Protein AF-A0A7W1B6F5-F1 (afdb_monomer)

Structure (mmCIF, N/CA/C/O backbone):
data_AF-A0A7W1B6F5-F1
#
_entry.id   AF-A0A7W1B6F5-F1
#
loop_
_atom_site.group_PDB
_atom_site.id
_atom_site.type_symbol
_atom_site.label_atom_id
_atom_site.label_alt_id
_atom_site.label_comp_id
_atom_site.label_asym_id
_atom_site.label_entity_id
_atom_site.label_seq_id
_atom_site.pdbx_PDB_ins_code
_atom_site.Cartn_x
_atom_site.Cartn_y
_atom_site.Cartn_z
_atom_site.occupancy
_atom_site.B_iso_or_equiv
_atom_site.auth_seq_id
_atom_site.auth_comp_id
_atom_site.auth_asym_id
_atom_site.auth_atom_id
_atom_site.pdbx_PDB_model_num
ATOM 1 N N . GLU A 1 1 ? 3.256 -8.003 7.992 1.00 61.16 1 GLU A N 1
ATOM 2 C CA . GLU A 1 1 ? 3.049 -6.606 8.455 1.00 61.16 1 GLU A CA 1
ATOM 3 C C . GLU A 1 1 ? 3.061 -5.550 7.349 1.00 61.16 1 GLU A C 1
ATOM 5 O O . GLU A 1 1 ? 2.011 -4.958 7.142 1.00 61.16 1 GLU A O 1
ATOM 10 N N . TYR A 1 2 ? 4.168 -5.268 6.640 1.00 83.81 2 TYR A N 1
ATOM 11 C CA . TYR A 1 2 ? 4.144 -4.250 5.563 1.00 83.81 2 TYR A CA 1
ATOM 12 C C . TYR A 1 2 ? 3.434 -4.723 4.289 1.00 83.81 2 TYR A C 1
ATOM 14 O O . TYR A 1 2 ? 2.710 -3.948 3.671 1.00 83.81 2 TYR A O 1
ATOM 22 N N . ALA A 1 3 ? 3.612 -5.993 3.918 1.00 88.69 3 ALA A N 1
ATOM 23 C CA . ALA A 1 3 ? 2.954 -6.573 2.748 1.00 88.69 3 ALA A CA 1
ATOM 24 C C . ALA A 1 3 ? 1.423 -6.574 2.886 1.00 88.69 3 ALA A C 1
ATOM 26 O O . ALA A 1 3 ? 0.723 -6.289 1.921 1.00 88.69 3 ALA A O 1
ATOM 27 N N . ASP A 1 4 ? 0.910 -6.838 4.088 1.00 91.56 4 ASP A N 1
ATOM 28 C CA . ASP A 1 4 ? -0.535 -6.891 4.341 1.00 91.56 4 ASP A CA 1
ATOM 29 C C . ASP A 1 4 ? -1.163 -5.499 4.275 1.00 91.56 4 ASP A C 1
ATOM 31 O O . ASP A 1 4 ? -2.205 -5.334 3.651 1.00 91.56 4 ASP A O 1
ATOM 35 N N . ALA A 1 5 ? -0.481 -4.484 4.819 1.00 93.38 5 ALA A N 1
ATOM 36 C CA . ALA A 1 5 ? -0.907 -3.091 4.699 1.00 93.38 5 ALA A CA 1
ATOM 37 C C . ALA A 1 5 ? -0.993 -2.646 3.229 1.00 93.38 5 ALA A C 1
ATOM 39 O O . ALA A 1 5 ? -1.983 -2.044 2.824 1.00 93.38 5 ALA A O 1
ATOM 40 N N . LEU A 1 6 ? 0.021 -2.974 2.418 1.00 94.88 6 LEU A N 1
ATOM 41 C CA . LEU A 1 6 ? 0.023 -2.655 0.987 1.00 94.88 6 LEU A CA 1
ATOM 42 C C . LEU A 1 6 ? -1.076 -3.401 0.235 1.00 94.88 6 LEU A C 1
ATOM 44 O O . LEU A 1 6 ? -1.734 -2.805 -0.607 1.00 94.88 6 LEU A O 1
ATOM 48 N N . ARG A 1 7 ? -1.304 -4.680 0.548 1.00 94.69 7 ARG A N 1
ATOM 49 C CA . ARG A 1 7 ? -2.367 -5.461 -0.089 1.00 94.69 7 ARG A CA 1
ATOM 50 C C . ARG A 1 7 ? -3.741 -4.864 0.203 1.00 94.69 7 ARG A C 1
ATOM 52 O O . ARG A 1 7 ? -4.447 -4.519 -0.733 1.00 94.69 7 ARG A O 1
ATOM 59 N N . ARG A 1 8 ? -4.081 -4.650 1.478 1.00 95.94 8 ARG A N 1
ATOM 60 C CA . ARG A 1 8 ? -5.393 -4.099 1.857 1.00 95.94 8 ARG A CA 1
ATOM 61 C C . ARG A 1 8 ? -5.635 -2.726 1.229 1.00 95.94 8 ARG A C 1
ATOM 63 O O . ARG A 1 8 ? -6.719 -2.465 0.727 1.00 95.94 8 ARG A O 1
ATOM 70 N N . ILE A 1 9 ? -4.632 -1.851 1.242 1.00 95.44 9 ILE A N 1
ATOM 71 C CA . ILE A 1 9 ? -4.834 -0.448 0.865 1.00 95.44 9 ILE A CA 1
ATOM 72 C C . ILE A 1 9 ? -4.655 -0.215 -0.637 1.00 95.44 9 ILE A C 1
ATOM 74 O O . ILE A 1 9 ? -5.487 0.446 -1.248 1.00 95.44 9 ILE A O 1
ATOM 78 N N . GLU A 1 10 ? -3.589 -0.739 -1.244 1.00 94.56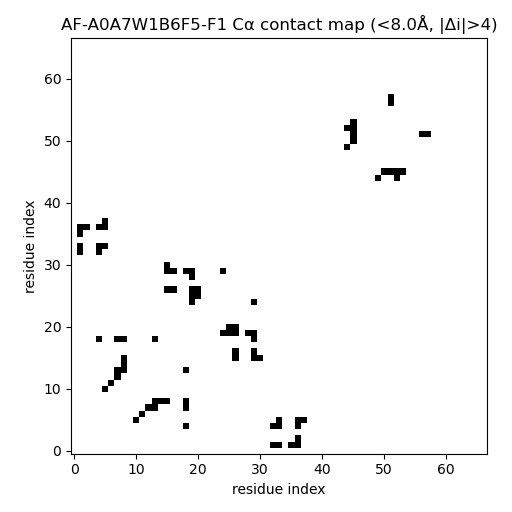 10 GLU A 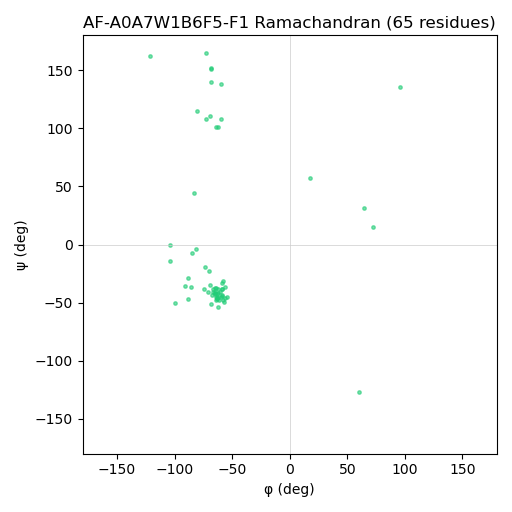N 1
ATOM 79 C CA . GLU A 1 10 ? -3.270 -0.470 -2.655 1.00 94.56 10 GLU A CA 1
ATOM 80 C C . GLU A 1 10 ? -3.945 -1.459 -3.615 1.00 94.56 10 GLU A C 1
ATOM 82 O O . GLU A 1 10 ? -4.203 -1.101 -4.760 1.00 94.56 10 GLU A O 1
ATOM 87 N N . VAL A 1 11 ? -4.206 -2.700 -3.178 1.00 95.31 11 VAL A N 1
ATOM 88 C CA . VAL A 1 11 ? -4.811 -3.746 -4.028 1.00 95.31 11 VAL A CA 1
ATOM 89 C C . VAL A 1 11 ? -6.304 -3.884 -3.754 1.00 95.31 11 VAL A C 1
ATOM 91 O O . VAL A 1 11 ? -7.097 -3.833 -4.689 1.00 95.31 11 VAL A O 1
ATOM 94 N N . ASP A 1 12 ? -6.697 -4.008 -2.485 1.00 96.62 12 ASP A N 1
ATOM 95 C CA . ASP A 1 12 ? -8.107 -4.190 -2.116 1.00 96.62 12 ASP A CA 1
ATOM 96 C C . ASP A 1 12 ? -8.866 -2.851 -1.995 1.00 96.62 12 ASP A C 1
ATOM 98 O O . ASP A 1 12 ? -10.084 -2.846 -1.822 1.00 96.62 12 ASP A O 1
ATOM 102 N N . GLY A 1 13 ? -8.167 -1.711 -2.076 1.00 96.12 13 GLY A N 1
ATOM 103 C CA . GLY A 1 13 ? -8.762 -0.369 -2.050 1.00 96.12 13 GLY A CA 1
ATOM 104 C C . GLY A 1 13 ? -9.305 0.077 -0.687 1.00 96.12 13 GLY A C 1
ATOM 105 O O . GLY A 1 13 ? -10.071 1.039 -0.616 1.00 96.12 13 GLY A O 1
ATOM 106 N N . VAL A 1 14 ? -8.933 -0.605 0.399 1.00 97.44 14 VAL A N 1
ATOM 107 C CA . VAL A 1 14 ? -9.364 -0.270 1.764 1.00 97.44 14 VAL A CA 1
ATOM 108 C C . VAL A 1 14 ? -8.744 1.056 2.198 1.00 97.44 14 VAL A C 1
ATOM 110 O O . VAL A 1 14 ? -7.566 1.329 1.952 1.00 97.44 14 VAL A O 1
ATOM 113 N N . SER A 1 15 ? -9.518 1.898 2.884 1.00 97.31 15 SER A N 1
ATOM 114 C CA . SER A 1 15 ? -8.982 3.155 3.400 1.00 97.31 15 SER A CA 1
ATOM 115 C C . SER A 1 15 ? -7.966 2.905 4.525 1.00 97.31 15 SER A C 1
ATOM 117 O O . SER A 1 15 ? -8.051 1.936 5.277 1.00 97.31 15 SER A O 1
ATOM 119 N N . VAL A 1 16 ? -7.001 3.816 4.702 1.00 95.31 16 VAL A N 1
ATOM 120 C CA . VAL A 1 16 ? -6.017 3.723 5.804 1.00 95.31 16 VAL A CA 1
ATOM 121 C C . VAL A 1 16 ? -6.709 3.691 7.173 1.00 95.31 16 VAL A C 1
ATOM 123 O O . VAL A 1 16 ? -6.191 3.080 8.107 1.00 95.31 16 VAL A O 1
ATOM 126 N N . LYS A 1 17 ? -7.869 4.350 7.292 1.00 96.25 17 LYS A N 1
ATOM 127 C CA . LYS A 1 17 ? -8.666 4.378 8.517 1.00 96.25 17 LYS A CA 1
ATOM 128 C C . LYS A 1 17 ? -9.259 3.000 8.810 1.00 96.25 17 LYS A C 1
ATOM 130 O O . LYS A 1 17 ? -9.048 2.495 9.906 1.00 96.25 17 LYS A O 1
ATOM 135 N N . ASP A 1 18 ? -9.924 2.389 7.837 1.00 96.94 18 ASP A N 1
ATOM 136 C CA . ASP A 1 18 ? -10.579 1.089 8.032 1.00 96.94 18 ASP A CA 1
ATOM 137 C C . ASP A 1 18 ? -9.534 -0.008 8.277 1.00 96.94 18 ASP A C 1
ATOM 139 O O . ASP A 1 18 ? -9.686 -0.830 9.174 1.00 96.94 18 ASP A O 1
ATOM 143 N N . TYR A 1 19 ? -8.392 0.053 7.583 1.00 96.00 19 TYR A N 1
ATOM 144 C CA . TYR A 1 19 ? -7.249 -0.813 7.876 1.00 96.00 19 TYR A CA 1
ATOM 145 C C . TYR A 1 19 ? -6.734 -0.646 9.318 1.00 96.00 19 TYR A C 1
ATOM 147 O O . TYR A 1 19 ? -6.338 -1.625 9.948 1.00 96.00 19 TYR A O 1
ATOM 155 N N . ALA A 1 20 ? -6.712 0.580 9.854 1.00 96.62 20 ALA A N 1
ATOM 156 C CA . ALA A 1 20 ? -6.286 0.822 11.232 1.00 96.62 20 ALA A CA 1
ATOM 157 C C . ALA A 1 20 ? -7.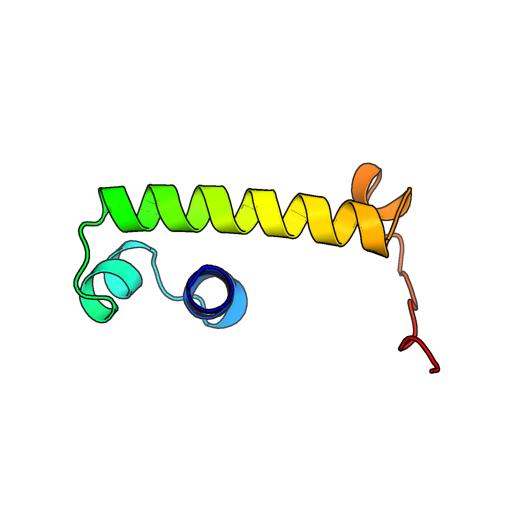246 0.172 12.241 1.00 96.62 20 ALA A C 1
ATOM 159 O O . ALA A 1 20 ? -6.788 -0.450 13.200 1.00 96.62 20 ALA A O 1
ATOM 160 N N . GLU A 1 21 ? -8.554 0.278 11.993 1.00 96.94 21 GLU A N 1
ATOM 161 C CA . GLU A 1 21 ? -9.599 -0.349 12.806 1.00 96.94 21 GLU A CA 1
ATOM 162 C C . GLU A 1 21 ? -9.499 -1.882 12.757 1.00 96.94 21 GLU A C 1
ATOM 164 O O . GLU A 1 21 ? -9.439 -2.522 13.806 1.00 96.94 21 GLU A O 1
ATOM 169 N N . GLU A 1 22 ? -9.369 -2.470 11.564 1.00 94.62 22 GLU A N 1
ATOM 170 C CA . GLU A 1 22 ? -9.193 -3.918 11.371 1.00 94.62 22 GLU A CA 1
ATOM 171 C C . GLU A 1 22 ? -7.929 -4.464 12.042 1.00 94.62 22 GLU A C 1
ATOM 173 O O . GLU A 1 22 ? -7.939 -5.543 12.634 1.00 94.62 22 GLU A O 1
ATOM 178 N N . ALA A 1 23 ? -6.826 -3.720 11.949 1.00 92.75 23 ALA A N 1
ATOM 179 C CA . ALA A 1 23 ? -5.547 -4.109 12.530 1.00 92.75 23 ALA A CA 1
ATOM 180 C C . ALA A 1 23 ? -5.447 -3.799 14.036 1.00 92.75 23 ALA A C 1
ATOM 182 O O . ALA A 1 23 ? -4.429 -4.128 14.648 1.00 92.75 23 ALA A O 1
ATOM 183 N N . GLY A 1 24 ? -6.459 -3.162 14.639 1.00 95.94 24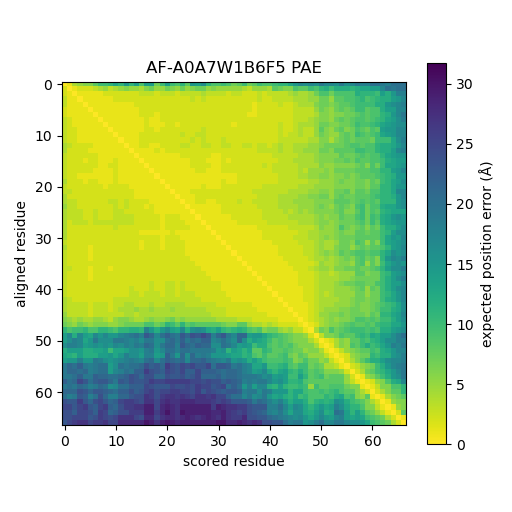 GLY A N 1
ATOM 184 C CA . GLY A 1 24 ? -6.461 -2.797 16.057 1.00 95.94 24 GLY A CA 1
ATOM 185 C C . GLY A 1 24 ? -5.381 -1.776 16.434 1.00 95.94 24 GLY A C 1
ATOM 186 O O . GLY A 1 24 ? -4.851 -1.817 17.545 1.00 95.94 24 GLY A O 1
ATOM 187 N N . ILE A 1 25 ? -5.016 -0.875 15.516 1.00 95.44 25 ILE A N 1
ATOM 188 C CA . ILE A 1 25 ? -3.976 0.145 15.714 1.00 95.44 25 ILE A CA 1
ATOM 189 C C . ILE A 1 25 ? -4.528 1.559 15.533 1.00 95.44 25 ILE A C 1
ATOM 191 O O . ILE A 1 25 ? -5.568 1.782 14.921 1.00 95.44 25 ILE A O 1
ATOM 195 N N . SER A 1 26 ? -3.801 2.561 16.032 1.00 96.69 26 SER A N 1
ATOM 196 C CA . SER A 1 26 ? -4.173 3.954 15.784 1.00 96.69 26 SER A CA 1
ATOM 197 C C . SER A 1 26 ? -3.980 4.338 14.313 1.00 96.69 26 SER A C 1
ATOM 199 O O . SER A 1 26 ? -3.068 3.856 13.636 1.00 96.69 26 SER A O 1
ATOM 201 N N . SER A 1 27 ? -4.786 5.288 13.836 1.00 94.00 27 SER A N 1
ATOM 202 C CA . SER A 1 27 ? -4.673 5.855 12.484 1.00 94.00 27 SER A CA 1
ATOM 203 C C . SER A 1 27 ? -3.285 6.444 12.199 1.00 94.00 27 SER A C 1
ATOM 205 O O . SER A 1 27 ? -2.754 6.284 11.102 1.00 94.00 27 SER A O 1
ATOM 207 N N . SER A 1 28 ? -2.655 7.068 13.200 1.00 94.44 28 SER A N 1
ATOM 208 C CA . SER A 1 28 ? -1.282 7.582 13.104 1.00 94.44 28 SER A CA 1
ATOM 209 C C . SER A 1 28 ? -0.262 6.455 12.888 1.00 94.44 28 SER A C 1
ATOM 211 O O . SER A 1 28 ? 0.578 6.538 11.990 1.00 94.44 28 SER A O 1
ATOM 213 N N . ASN A 1 29 ? -0.376 5.353 13.642 1.00 95.38 29 ASN A N 1
ATOM 214 C CA . ASN A 1 29 ? 0.478 4.179 13.456 1.00 95.38 29 ASN A CA 1
ATOM 215 C C . ASN A 1 29 ? 0.264 3.559 12.064 1.00 95.38 29 ASN A C 1
ATOM 217 O O . ASN A 1 29 ? 1.235 3.321 11.342 1.00 95.38 29 ASN A O 1
ATOM 221 N N . ALA A 1 30 ? -0.992 3.387 11.642 1.00 95.62 30 ALA A N 1
ATOM 222 C CA . ALA A 1 30 ? -1.330 2.900 10.306 1.00 95.62 30 ALA A CA 1
ATOM 223 C C . ALA A 1 30 ? -0.711 3.772 9.200 1.00 95.62 30 ALA A C 1
ATOM 225 O O . ALA A 1 30 ? -0.062 3.245 8.297 1.00 95.62 30 ALA A O 1
ATOM 226 N N . GLY A 1 31 ? -0.813 5.099 9.313 1.00 95.81 31 GLY A N 1
ATOM 227 C CA . GLY A 1 31 ? -0.195 6.038 8.376 1.00 95.81 31 GLY A CA 1
ATOM 228 C C . GLY A 1 31 ? 1.324 5.865 8.274 1.00 95.81 31 GLY A C 1
ATOM 229 O O . GLY A 1 31 ? 1.861 5.731 7.172 1.00 95.81 31 GLY A O 1
ATOM 230 N N . VAL A 1 32 ? 2.025 5.783 9.412 1.00 96.00 32 VAL A N 1
ATOM 231 C CA . VAL A 1 32 ? 3.482 5.547 9.442 1.00 96.00 32 VAL A CA 1
ATOM 232 C C . VAL A 1 32 ? 3.840 4.192 8.829 1.00 96.00 32 VAL A C 1
ATOM 234 O O . VAL A 1 32 ? 4.806 4.095 8.066 1.00 96.00 32 VAL A O 1
ATOM 237 N N . ARG A 1 33 ? 3.067 3.143 9.126 1.00 94.94 33 ARG A N 1
ATOM 238 C CA . ARG A 1 33 ? 3.284 1.801 8.569 1.00 94.94 33 ARG A CA 1
ATOM 239 C C . ARG A 1 33 ? 3.152 1.791 7.055 1.00 94.94 33 ARG A C 1
ATOM 241 O O . ARG A 1 33 ? 4.036 1.262 6.390 1.00 94.94 33 ARG A O 1
ATOM 248 N N . VAL A 1 34 ? 2.096 2.393 6.515 1.00 95.12 34 VAL A N 1
ATOM 249 C CA . VAL A 1 34 ? 1.850 2.457 5.067 1.00 95.12 34 VAL A CA 1
ATOM 250 C C . VAL A 1 34 ? 2.928 3.274 4.368 1.00 95.12 34 VAL A C 1
ATOM 252 O O . VAL A 1 34 ? 3.459 2.843 3.346 1.00 95.12 34 VAL A O 1
ATOM 255 N N . PHE A 1 35 ? 3.325 4.410 4.945 1.00 95.31 35 PHE A N 1
ATOM 256 C CA . PHE A 1 35 ? 4.423 5.216 4.417 1.00 95.31 35 PHE A CA 1
ATOM 257 C C . PHE A 1 35 ? 5.725 4.408 4.310 1.00 95.31 35 PHE A C 1
ATOM 259 O O . PHE A 1 35 ? 6.350 4.360 3.249 1.00 95.31 35 PHE A O 1
ATOM 266 N N . ARG A 1 36 ? 6.107 3.706 5.386 1.00 95.69 36 ARG A N 1
ATOM 267 C CA . ARG A 1 36 ? 7.301 2.847 5.398 1.00 95.69 36 ARG A CA 1
ATOM 268 C C . ARG A 1 36 ? 7.172 1.661 4.444 1.00 95.69 36 ARG A C 1
ATOM 270 O O . ARG A 1 36 ? 8.156 1.306 3.800 1.00 95.69 36 ARG A O 1
ATOM 277 N N . ALA A 1 37 ? 5.982 1.077 4.325 1.00 94.81 37 ALA A N 1
ATOM 278 C CA . ALA A 1 37 ? 5.719 -0.026 3.409 1.00 94.81 37 ALA A CA 1
ATOM 279 C C . ALA A 1 37 ? 5.923 0.399 1.947 1.00 94.81 37 ALA A C 1
ATOM 281 O O . ALA A 1 37 ? 6.641 -0.278 1.213 1.00 94.81 37 ALA A O 1
ATOM 282 N N . ARG A 1 38 ? 5.370 1.552 1.545 1.00 94.25 38 ARG A N 1
ATOM 283 C CA . ARG A 1 38 ? 5.549 2.128 0.200 1.00 94.25 38 ARG A CA 1
AT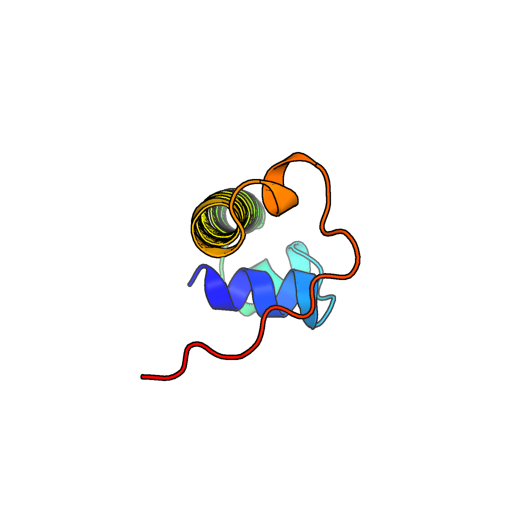OM 284 C C . ARG A 1 38 ? 7.016 2.394 -0.111 1.00 94.25 38 ARG A C 1
ATOM 286 O O . ARG A 1 38 ? 7.491 2.054 -1.190 1.00 94.25 38 ARG A O 1
ATOM 293 N N . GLU A 1 39 ? 7.747 2.959 0.842 1.00 94.06 39 GLU A N 1
ATOM 294 C CA . GLU A 1 39 ? 9.169 3.250 0.670 1.00 94.06 39 GLU A CA 1
ATOM 295 C C . GLU A 1 39 ? 10.014 1.969 0.555 1.00 94.06 39 GLU A C 1
ATOM 297 O O . GLU A 1 39 ? 10.894 1.866 -0.302 1.00 94.06 39 GLU A O 1
ATOM 302 N N . ALA A 1 40 ? 9.719 0.951 1.366 1.00 91.44 40 ALA A N 1
ATOM 303 C CA . ALA A 1 40 ? 10.372 -0.351 1.265 1.00 91.44 40 ALA A CA 1
ATOM 304 C C . ALA A 1 40 ? 10.078 -1.039 -0.079 1.00 91.44 40 ALA A C 1
ATOM 306 O O . ALA A 1 40 ? 11.000 -1.566 -0.710 1.00 91.44 40 ALA A O 1
ATOM 307 N N . LEU A 1 41 ? 8.822 -0.987 -0.537 1.00 90.00 41 LEU A N 1
ATOM 308 C CA . LEU A 1 41 ? 8.412 -1.529 -1.830 1.00 90.00 41 LEU A CA 1
ATOM 309 C C . LEU A 1 41 ? 9.111 -0.797 -2.978 1.00 90.00 41 LEU A C 1
ATOM 311 O O . LEU A 1 41 ? 9.685 -1.449 -3.844 1.00 90.00 41 LEU A O 1
ATOM 315 N N . ARG A 1 42 ? 9.161 0.540 -2.954 1.00 87.06 42 ARG A N 1
ATOM 316 C CA . ARG A 1 42 ? 9.883 1.335 -3.958 1.00 87.06 42 ARG A CA 1
ATOM 317 C C . ARG A 1 42 ? 11.342 0.892 -4.082 1.00 87.06 42 ARG A C 1
ATOM 319 O O . ARG A 1 42 ? 11.827 0.696 -5.191 1.00 87.06 42 ARG A O 1
ATOM 326 N N . ARG A 1 43 ? 12.035 0.672 -2.959 1.00 87.62 43 ARG A N 1
ATOM 327 C CA . ARG A 1 43 ? 13.423 0.171 -2.962 1.00 87.62 43 ARG A CA 1
ATOM 328 C C . ARG A 1 43 ? 13.535 -1.238 -3.544 1.00 87.62 43 ARG A C 1
ATOM 330 O O . ARG A 1 43 ? 14.514 -1.529 -4.222 1.00 87.62 43 ARG A O 1
ATOM 337 N N . GLN A 1 44 ? 12.570 -2.118 -3.277 1.00 85.19 44 GLN A N 1
ATOM 338 C CA . GLN A 1 44 ? 12.535 -3.463 -3.865 1.00 85.19 44 GLN A CA 1
ATOM 339 C C . GLN A 1 44 ? 12.291 -3.427 -5.375 1.00 85.19 44 GLN A C 1
ATOM 341 O O . GLN A 1 44 ? 12.994 -4.116 -6.114 1.00 85.19 44 GLN A O 1
ATOM 346 N N . VAL A 1 45 ? 11.359 -2.593 -5.834 1.00 83.12 45 VAL A N 1
ATOM 347 C CA . VAL A 1 45 ? 11.090 -2.384 -7.261 1.00 83.12 45 VAL A CA 1
ATOM 348 C C . VAL A 1 45 ? 12.326 -1.813 -7.950 1.00 83.12 45 VAL A C 1
ATOM 350 O O . VAL A 1 45 ? 12.744 -2.347 -8.967 1.00 83.12 45 VAL A O 1
ATOM 353 N N . ALA A 1 46 ? 12.996 -0.819 -7.359 1.00 82.56 46 ALA A N 1
ATOM 354 C CA . ALA A 1 46 ? 14.237 -0.267 -7.906 1.00 82.56 46 ALA A CA 1
ATOM 355 C C . ALA A 1 46 ? 15.353 -1.315 -8.050 1.00 82.56 46 ALA A C 1
ATOM 357 O O . ALA A 1 46 ? 16.063 -1.320 -9.051 1.00 82.56 46 ALA A O 1
ATOM 358 N N . ARG A 1 47 ? 15.487 -2.243 -7.092 1.00 80.44 47 ARG A N 1
ATOM 359 C CA . ARG A 1 47 ? 16.445 -3.358 -7.208 1.00 80.44 47 ARG A CA 1
ATOM 360 C C . ARG A 1 47 ? 16.066 -4.376 -8.281 1.00 80.44 47 ARG A C 1
ATOM 362 O O . ARG A 1 47 ? 16.958 -4.944 -8.894 1.00 80.44 47 ARG A O 1
ATOM 369 N N . SER A 1 48 ? 14.774 -4.628 -8.469 1.00 73.44 48 SER A N 1
ATOM 370 C CA . SER A 1 48 ? 14.287 -5.690 -9.361 1.00 73.44 48 SER A CA 1
ATOM 371 C C . SER A 1 48 ? 14.174 -5.220 -10.812 1.00 73.44 48 SER A C 1
ATOM 373 O O . SER A 1 48 ? 14.463 -5.970 -11.735 1.00 73.44 48 SER A O 1
ATOM 375 N N . CYS A 1 49 ? 13.773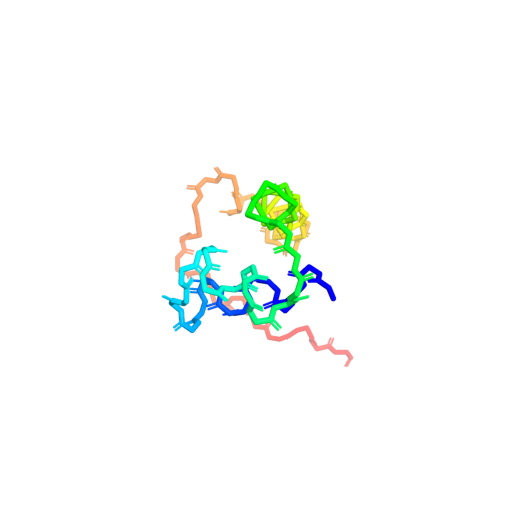 -3.968 -11.009 1.00 69.38 49 CYS A N 1
ATOM 376 C CA . CYS A 1 49 ? 13.493 -3.379 -12.314 1.00 69.38 49 CYS A CA 1
ATOM 377 C C . CYS A 1 49 ? 14.622 -2.434 -12.786 1.00 69.38 49 CYS A C 1
ATOM 379 O O . CYS A 1 49 ? 14.698 -2.100 -13.964 1.00 69.38 49 CYS A O 1
ATOM 381 N N . GLY A 1 50 ? 15.546 -2.016 -11.912 1.00 69.38 50 GLY A N 1
ATOM 382 C CA . GLY A 1 50 ? 16.676 -1.162 -12.295 1.00 69.38 50 GLY A CA 1
ATOM 383 C C . GLY A 1 50 ? 16.221 0.185 -12.872 1.00 69.38 50 GLY A C 1
ATOM 384 O O . GLY A 1 50 ? 15.434 0.902 -12.254 1.00 69.38 50 GLY A O 1
ATOM 385 N N . THR A 1 51 ? 16.703 0.536 -14.068 1.00 59.91 51 THR A N 1
ATOM 386 C CA . THR A 1 51 ? 16.478 1.841 -14.721 1.00 59.91 51 THR A CA 1
ATOM 387 C C . THR A 1 51 ? 14.999 2.174 -14.956 1.00 59.91 51 THR A C 1
ATOM 389 O O . THR A 1 51 ? 14.610 3.338 -14.839 1.00 59.91 51 THR A O 1
ATOM 392 N N . CYS A 1 52 ? 14.136 1.187 -15.227 1.00 62.88 52 CYS A N 1
ATOM 393 C CA . CYS A 1 52 ? 12.718 1.458 -15.493 1.00 62.88 52 CYS A CA 1
ATOM 394 C C . CYS A 1 52 ? 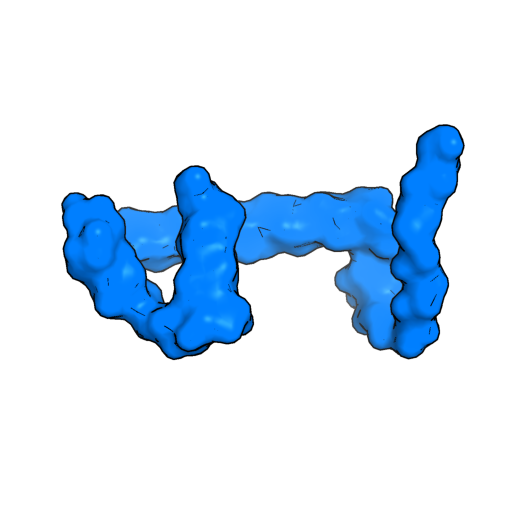11.917 1.838 -14.234 1.00 62.88 52 CYS A C 1
ATOM 396 O O . CYS A 1 52 ? 10.905 2.525 -14.343 1.00 62.88 52 CYS A O 1
ATOM 398 N N . ALA A 1 53 ? 12.406 1.532 -13.028 1.00 64.50 53 ALA A N 1
ATOM 399 C CA . ALA A 1 53 ? 11.794 2.027 -11.791 1.00 64.50 53 ALA A CA 1
ATOM 400 C C . ALA A 1 53 ? 11.994 3.544 -11.577 1.00 64.50 53 ALA A C 1
ATOM 402 O O . ALA A 1 53 ? 11.221 4.165 -10.850 1.00 64.50 53 ALA A O 1
ATOM 403 N N . THR A 1 54 ? 13.018 4.138 -12.204 1.00 61.34 54 THR A N 1
ATOM 404 C CA . THR A 1 54 ? 13.355 5.569 -12.081 1.00 61.34 54 THR A CA 1
ATOM 405 C C . THR A 1 54 ? 12.659 6.425 -13.140 1.00 61.34 54 THR A C 1
ATOM 407 O O . THR A 1 54 ? 12.259 7.550 -12.852 1.00 61.34 54 THR A O 1
ATOM 410 N N . HIS A 1 55 ? 12.497 5.901 -14.359 1.00 64.38 55 HIS A N 1
ATOM 411 C CA . HIS A 1 55 ? 11.960 6.645 -15.509 1.00 64.38 55 HIS A CA 1
ATOM 412 C C . HIS A 1 55 ? 10.506 6.287 -15.865 1.00 64.38 55 HIS A C 1
ATOM 414 O O . HIS A 1 55 ? 9.939 6.879 -16.780 1.00 64.38 55 HIS A O 1
ATOM 420 N N . GLY A 1 56 ? 9.899 5.357 -15.122 1.00 57.72 56 GLY A N 1
ATOM 421 C CA . GLY A 1 56 ? 8.594 4.774 -15.424 1.00 57.72 56 GLY A CA 1
ATOM 422 C C . GLY A 1 56 ? 8.747 3.456 -16.183 1.00 57.72 56 GLY A C 1
ATOM 423 O O . GLY A 1 56 ? 9.560 3.346 -17.103 1.00 57.72 56 GLY A O 1
ATOM 424 N N . CYS A 1 57 ? 7.980 2.438 -15.780 1.00 60.41 57 CYS A N 1
ATOM 425 C CA . CYS A 1 57 ? 7.942 1.167 -16.498 1.00 60.41 57 CYS A CA 1
ATOM 426 C C . CYS A 1 57 ? 7.362 1.394 -17.900 1.00 60.41 57 CYS A C 1
ATOM 428 O O . CYS A 1 57 ? 6.153 1.509 -18.066 1.00 60.41 57 CYS A O 1
ATOM 430 N N . LEU A 1 58 ? 8.239 1.454 -18.901 1.00 58.28 58 LEU A N 1
ATOM 431 C CA . LEU A 1 58 ? 7.890 1.318 -20.312 1.00 58.28 58 LEU A CA 1
ATOM 432 C C . LEU A 1 58 ? 7.551 -0.150 -20.554 1.00 58.28 58 LEU A C 1
ATOM 434 O O . LEU A 1 58 ? 8.467 -0.961 -20.468 1.00 58.28 58 LEU A O 1
ATOM 438 N N . ASP A 1 59 ? 6.267 -0.464 -20.754 1.00 60.09 59 ASP A N 1
ATOM 439 C CA . ASP A 1 59 ? 5.690 -1.774 -21.126 1.00 60.09 59 ASP A CA 1
ATOM 440 C C . ASP A 1 59 ? 6.624 -2.985 -20.888 1.00 60.09 59 ASP A C 1
ATOM 442 O O . ASP A 1 59 ? 7.033 -3.705 -21.800 1.00 60.09 59 ASP A O 1
ATOM 446 N N . CYS A 1 60 ? 7.067 -3.156 -19.635 1.00 62.50 60 CYS A N 1
ATOM 447 C CA . CYS A 1 60 ? 8.112 -4.122 -19.317 1.00 62.50 60 CYS A CA 1
ATOM 448 C C . CYS A 1 60 ? 7.482 -5.502 -19.237 1.00 62.50 60 CYS A C 1
ATOM 450 O O . CYS A 1 60 ? 6.720 -5.797 -18.318 1.00 62.50 60 CYS A O 1
ATOM 452 N N . THR A 1 61 ? 7.867 -6.384 -20.152 1.00 65.38 61 THR A N 1
ATOM 453 C CA . THR A 1 61 ? 7.503 -7.803 -20.131 1.00 65.38 61 THR A CA 1
ATOM 454 C C . THR A 1 61 ? 8.442 -8.589 -19.218 1.00 65.38 61 THR A C 1
ATOM 456 O O . THR A 1 61 ? 8.977 -9.626 -19.614 1.00 65.38 61 THR A O 1
ATOM 459 N N . CYS A 1 62 ? 8.738 -8.060 -18.028 1.00 63.53 62 CYS A N 1
ATOM 460 C CA . CYS A 1 62 ? 9.670 -8.687 -17.105 1.00 63.53 62 CYS A CA 1
ATOM 461 C C . CYS A 1 62 ? 9.102 -10.071 -16.705 1.00 63.53 62 CYS A C 1
ATOM 463 O O . CYS A 1 62 ? 8.148 -10.161 -15.934 1.00 63.53 62 CYS A O 1
ATOM 465 N N . GLY A 1 63 ? 9.627 -11.142 -17.313 1.00 56.09 63 GLY A N 1
ATOM 466 C CA . GLY A 1 63 ? 9.179 -12.520 -17.095 1.00 56.09 63 GLY A CA 1
ATOM 467 C C . GLY A 1 63 ? 9.611 -13.066 -15.728 1.00 56.09 63 GLY A C 1
ATOM 468 O O . GLY A 1 63 ? 10.476 -12.471 -15.079 1.00 56.09 63 GLY A O 1
ATOM 469 N N . PRO A 1 64 ? 9.026 -14.188 -15.263 1.00 49.12 64 PRO A N 1
ATOM 470 C CA . PRO A 1 64 ? 9.416 -14.797 -13.995 1.00 49.12 64 PRO A CA 1
ATOM 471 C C . PRO A 1 64 ? 10.900 -15.175 -14.023 1.00 49.12 64 PRO A C 1
ATOM 473 O O . PRO A 1 64 ? 11.390 -15.692 -15.027 1.00 49.12 64 PRO A O 1
ATOM 476 N N . 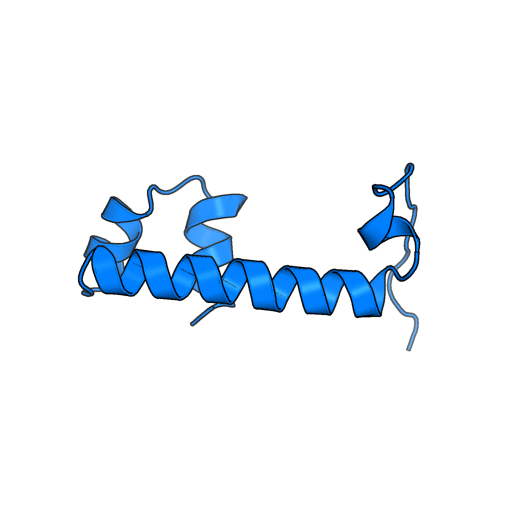ALA A 1 65 ? 11.606 -14.928 -12.917 1.00 51.00 65 ALA A N 1
ATOM 477 C CA . ALA A 1 65 ? 12.979 -15.386 -12.754 1.00 51.00 65 ALA A CA 1
ATOM 478 C C . ALA A 1 65 ? 12.997 -16.917 -12.857 1.00 51.00 65 ALA A C 1
ATOM 480 O O . ALA A 1 65 ? 12.484 -17.613 -11.981 1.00 51.00 65 ALA A O 1
ATOM 481 N N . THR A 1 66 ? 13.529 -17.433 -13.960 1.00 46.59 66 THR A N 1
ATOM 482 C CA . THR A 1 66 ? 13.803 -18.858 -14.132 1.00 46.59 66 THR A CA 1
ATOM 483 C C . THR A 1 66 ? 14.953 -19.231 -13.207 1.00 46.59 66 THR A C 1
ATOM 485 O O . THR A 1 66 ? 16.077 -18.770 -13.413 1.00 46.59 66 THR A O 1
ATOM 488 N N . THR A 1 67 ? 14.628 -20.005 -12.172 1.00 41.88 67 THR A N 1
ATOM 489 C CA . THR A 1 67 ? 15.581 -20.682 -11.282 1.00 41.88 67 THR A CA 1
ATOM 490 C C . THR A 1 67 ? 16.258 -21.836 -12.003 1.00 41.88 67 THR A C 1
ATOM 492 O O . THR A 1 67 ? 15.543 -22.557 -12.737 1.00 41.88 67 THR A O 1
#

Nearest PDB structures (foldseek):
  6dvb-assembly1_F  TM=8.744E-01  e=4.338E-01  Mycobacterium tuberculosis H37Rv
  1or7-assembly3_B  TM=8.981E-01  e=6.685E-01  Escherichia coli
  1xsv-assembly1_B  TM=9.384E-01  e=1.096E+00  Staphylococcus aureus
  1s7o-assembly1_C  TM=9.161E-01  e=1.030E+00  Streptococcus pyogenes serotype M3
  8x6g-assembly1_H  TM=9.430E-01  e=1.403E+00  Staphylococcus aureus

Secondary structure (DSSP, 8-state):
-HHHHHIIII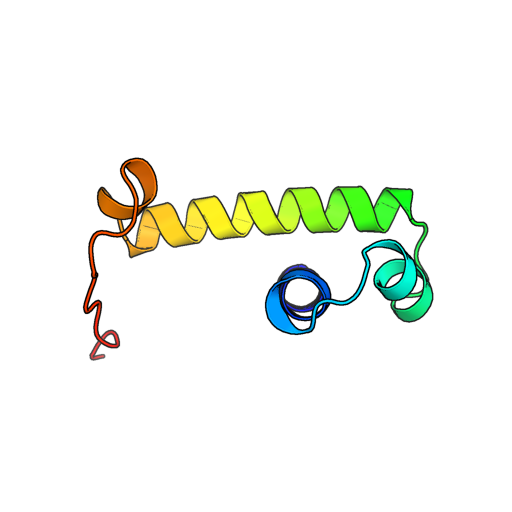IS---HHHHHHHTT--HHHHHHHHHHHHHHHHHHHHHHHTTHHHH---S--------

pLDDT: mean 82.85, std 16.43, range [41.88, 97.44]

Foldseek 3Di:
DLVVLCCVCVPVVHDLCVVCVVVVHDSVVSVVSPVVSVVVVLVVCCVQVPPCSVVPDDVDPPDDPDD

Solvent-accessible surface area (backbone atoms only — not comparable to full-atom values): 4004 Å² total; per-residue (Å²): 114,49,67,55,50,46,41,43,38,75,70,70,63,42,50,65,59,58,51,9,61,76,68,74,46,53,54,68,56,37,50,54,49,47,54,52,30,52,54,54,48,51,55,50,44,35,71,74,55,44,70,34,59,78,76,52,75,70,88,70,80,80,67,82,86,84,126

Sequence (67 aa):
EYADALRRIEVDGVSVKDYAEEAGISSSNAGVRVFRAREALRRQVARSCGTCATHGCLDCTCGPATT

Radius of gyration: 14.59 Å; Cα contacts (8 Å, |Δi|>4): 44; chains: 1; bounding box: 27×28×37 Å

Mean predicted aligned error: 7.55 Å